Protein AF-A0A1U9LJY3-F1 (afdb_monomer)

Organism: NCBI:txid1076596

Solvent-accessible surface area (backbone atoms only — not comparable to full-atom values): 6557 Å² total; per-residue (Å²): 137,53,71,68,59,44,61,70,47,54,40,83,42,39,40,53,59,49,19,63,72,74,70,41,71,79,36,69,83,49,80,95,39,44,30,44,30,28,79,91,79,44,59,32,38,46,70,81,80,88,46,55,37,36,73,47,87,89,84,45,67,55,67,52,100,84,64,49,70,69,57,52,51,55,50,51,51,53,49,53,53,55,61,61,46,61,79,71,65,73,85,70,73,78,82,80,81,71,82,84,80,83,81,134

Sequence (104 aa):
MTYEEFVNSRKEMTNREFGKLVRDMMWDDEPEQKFLVYGDSFYIEDLGDGRYNLLIGNEETMTNETTSLSDLEAKLYDYAKDECRLEWSLDESPAFGATSSHNP

Secondary structure (DSSP, 8-state):
--HHHHHHT-EEEEHHHHHHHHT-GGGGSSPP-EEEEETTTEEEEE-SSS-EEEEETTTEEE--TT--HHHHHHHHHHHHHHHHHHTTS-S-------------

Radius of gyration: 19.83 Å; Cα contacts (8 Å, |Δi|>4): 107; chains: 1; bounding box: 66×34×46 Å

pLDDT: mean 76.77, std 15.73, range [43.28, 93.56]

Foldseek 3Di:
DDLVLFLVQWDKDWLVVLCVLVVHPVSVPDDTWIWTDTPSPAIWTDPPPQWIWHQAPPRDIDT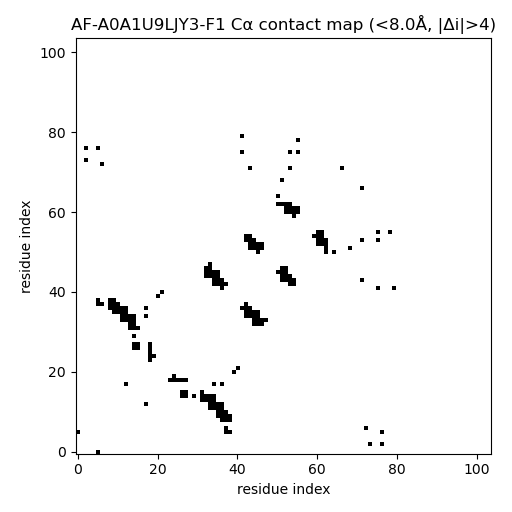DPPAHPVNSSVVSVVSVVVVVVVVVPPPDPPPPPPDDDDDD

Nearest PDB structures (foldseek):
  4nkb-assembly1_A  TM=3.754E-01  e=3.736E+00  Caenorhabditis elegans
  8a0k-assembly3_C  TM=5.184E-01  e=9.667E+00  Trypanosoma brucei brucei

Structure (mmCIF, N/CA/C/O backbone):
data_AF-A0A1U9LJY3-F1
#
_entry.id   AF-A0A1U9LJY3-F1
#
loop_
_atom_site.group_PDB
_atom_site.id
_atom_site.type_symbol
_atom_site.label_atom_id
_atom_site.label_alt_id
_atom_site.label_comp_id
_atom_site.label_asym_id
_atom_site.label_entity_id
_atom_site.label_seq_id
_atom_site.pdbx_PDB_ins_code
_atom_site.Cartn_x
_atom_site.Cartn_y
_atom_site.Cartn_z
_atom_site.occupancy
_atom_site.B_iso_or_equiv
_atom_site.auth_seq_id
_atom_site.auth_comp_id
_atom_site.auth_asym_id
_atom_site.auth_atom_id
_atom_site.pdbx_PDB_model_num
ATOM 1 N N . MET A 1 1 ? 6.651 10.241 -11.531 1.00 79.81 1 MET A N 1
ATOM 2 C CA . MET A 1 1 ? 5.334 10.038 -10.899 1.00 79.81 1 MET A CA 1
ATOM 3 C C . MET A 1 1 ? 5.239 10.966 -9.701 1.00 79.81 1 MET A C 1
ATOM 5 O O . MET A 1 1 ? 6.234 11.085 -8.996 1.00 79.81 1 MET A O 1
ATOM 9 N N . THR A 1 2 ? 4.118 11.662 -9.519 1.00 89.62 2 THR A N 1
ATOM 10 C CA . THR A 1 2 ? 3.834 12.479 -8.323 1.00 89.62 2 THR A CA 1
ATOM 11 C C . THR A 1 2 ? 3.134 11.658 -7.232 1.00 89.62 2 THR A C 1
ATOM 13 O O . THR A 1 2 ? 2.614 10.580 -7.508 1.00 89.62 2 THR A O 1
ATOM 16 N N . TYR A 1 3 ? 3.094 12.167 -5.992 1.00 89.56 3 TYR A N 1
ATOM 17 C CA . TYR A 1 3 ? 2.412 11.493 -4.876 1.00 89.56 3 TYR A CA 1
ATOM 18 C C . TYR A 1 3 ? 0.911 11.320 -5.143 1.00 89.56 3 TYR A C 1
ATOM 20 O O . TYR A 1 3 ? 0.350 10.257 -4.904 1.00 89.56 3 TYR A O 1
ATOM 28 N N . GLU A 1 4 ? 0.266 12.350 -5.695 1.00 92.12 4 GLU A N 1
ATOM 29 C CA . GLU A 1 4 ? -1.157 12.304 -6.031 1.00 92.12 4 GLU A CA 1
ATOM 30 C C . GLU A 1 4 ? -1.449 11.256 -7.115 1.00 92.12 4 GLU A C 1
ATOM 32 O O . GLU A 1 4 ? -2.391 10.481 -6.978 1.00 92.12 4 GLU A O 1
ATOM 37 N N . GLU A 1 5 ? -0.628 11.176 -8.165 1.00 89.81 5 GLU A N 1
ATOM 38 C CA . GLU A 1 5 ? -0.759 10.130 -9.189 1.00 89.81 5 GLU A CA 1
ATOM 39 C C . GLU A 1 5 ? -0.543 8.728 -8.608 1.00 89.81 5 GLU A C 1
ATOM 41 O O . GLU A 1 5 ? -1.259 7.796 -8.971 1.00 89.81 5 GLU A O 1
ATOM 46 N N . PHE A 1 6 ? 0.410 8.581 -7.684 1.00 89.88 6 PHE A N 1
ATOM 47 C CA . PHE A 1 6 ? 0.688 7.314 -7.013 1.00 89.88 6 PHE A CA 1
ATOM 48 C C . PHE A 1 6 ? -0.513 6.842 -6.189 1.00 89.88 6 PHE A C 1
ATOM 50 O O . PHE A 1 6 ? -0.996 5.729 -6.394 1.00 89.88 6 PHE A O 1
ATOM 57 N N . VAL A 1 7 ? -1.061 7.698 -5.325 1.00 91.50 7 VAL A N 1
ATOM 58 C CA . VAL A 1 7 ? -2.239 7.360 -4.510 1.00 91.50 7 VAL A CA 1
ATOM 59 C C . VAL A 1 7 ? -3.474 7.120 -5.383 1.00 91.50 7 VAL A C 1
ATOM 61 O O . VAL A 1 7 ? -4.229 6.187 -5.127 1.00 91.50 7 VAL A O 1
ATOM 64 N N . ASN A 1 8 ? -3.664 7.889 -6.461 1.00 93.19 8 ASN A N 1
ATOM 65 C CA . ASN A 1 8 ? -4.768 7.662 -7.402 1.00 93.19 8 ASN A CA 1
ATOM 66 C C . ASN A 1 8 ? -4.625 6.367 -8.216 1.00 93.19 8 ASN A C 1
ATOM 68 O O . ASN A 1 8 ? -5.619 5.871 -8.743 1.00 93.19 8 ASN A O 1
ATOM 72 N N . SER A 1 9 ? -3.419 5.802 -8.318 1.00 90.81 9 SER A N 1
ATOM 73 C CA . SER A 1 9 ? -3.201 4.502 -8.964 1.00 90.81 9 SER A CA 1
ATOM 74 C C . SER A 1 9 ? -3.639 3.311 -8.107 1.00 90.81 9 SER A C 1
ATOM 76 O O . SER A 1 9 ? -3.633 2.185 -8.607 1.00 90.81 9 SER A O 1
ATOM 78 N N . ARG A 1 10 ? -4.017 3.551 -6.841 1.00 93.56 10 ARG A N 1
ATOM 79 C CA . ARG A 1 10 ? -4.389 2.521 -5.870 1.00 93.56 10 ARG A CA 1
ATOM 80 C C . ARG A 1 10 ? -5.528 1.646 -6.385 1.00 93.56 10 ARG A C 1
ATOM 82 O O . ARG A 1 10 ? -6.612 2.134 -6.706 1.00 93.56 10 ARG A O 1
ATOM 89 N N . LYS A 1 11 ? -5.301 0.337 -6.372 1.00 93.44 11 LYS A N 1
ATOM 90 C CA . LYS A 1 11 ? -6.289 -0.695 -6.690 1.00 93.44 11 LYS A CA 1
ATOM 91 C C . LYS A 1 11 ? -6.374 -1.678 -5.536 1.00 93.44 11 LYS A C 1
ATOM 93 O O . LYS A 1 11 ? -5.357 -2.176 -5.068 1.00 93.44 11 LYS A O 1
ATOM 98 N N . GLU A 1 12 ? -7.589 -1.971 -5.104 1.00 93.38 12 GLU A N 1
ATOM 99 C CA . GLU A 1 12 ? -7.842 -3.065 -4.171 1.00 93.38 12 GLU A CA 1
ATOM 100 C C . GLU A 1 12 ? -7.877 -4.381 -4.946 1.00 93.38 12 GLU A C 1
ATOM 102 O O . GLU A 1 12 ? -8.588 -4.490 -5.948 1.00 93.38 12 GLU A O 1
ATOM 107 N N . MET A 1 13 ? -7.115 -5.371 -4.491 1.00 92.44 13 MET A N 1
ATOM 108 C CA . MET A 1 13 ? -7.157 -6.727 -5.035 1.00 92.44 13 MET A CA 1
ATOM 109 C C . MET A 1 13 ? -6.790 -7.756 -3.967 1.00 92.44 13 MET A C 1
ATOM 111 O O . MET A 1 13 ? -6.252 -7.422 -2.913 1.00 92.44 13 MET A O 1
ATOM 115 N N . THR A 1 14 ? -7.106 -9.017 -4.217 1.00 91.31 14 THR A N 1
ATOM 116 C CA . THR A 1 14 ? -6.715 -10.126 -3.334 1.00 91.31 14 THR A CA 1
ATOM 117 C C . THR A 1 14 ? -5.247 -10.516 -3.531 1.00 91.31 14 THR A C 1
ATOM 119 O O . THR A 1 14 ? -4.683 -10.289 -4.604 1.00 91.31 14 THR A O 1
ATOM 122 N N . ASN A 1 15 ? -4.635 -11.169 -2.537 1.00 86.69 15 ASN A N 1
ATOM 123 C CA . ASN A 1 15 ? -3.307 -11.794 -2.651 1.00 86.69 15 ASN A CA 1
ATOM 124 C C . ASN A 1 15 ? -3.186 -12.670 -3.905 1.00 86.69 15 ASN A C 1
ATOM 126 O O . ASN A 1 15 ? -2.183 -12.616 -4.607 1.00 86.69 15 ASN A O 1
ATOM 130 N N . ARG A 1 16 ? -4.237 -13.419 -4.252 1.00 86.69 16 ARG A N 1
ATOM 131 C CA . ARG A 1 16 ? -4.269 -14.256 -5.458 1.00 86.69 16 ARG A CA 1
ATOM 132 C C . ARG A 1 16 ? -4.299 -13.439 -6.753 1.00 86.69 16 ARG A C 1
ATOM 134 O O . ARG A 1 16 ? -3.680 -13.825 -7.744 1.00 86.69 16 ARG A O 1
ATOM 141 N N . GLU A 1 17 ? -5.045 -12.338 -6.793 1.00 89.31 17 GLU A N 1
ATOM 142 C CA . GLU A 1 17 ? -5.050 -11.428 -7.947 1.00 89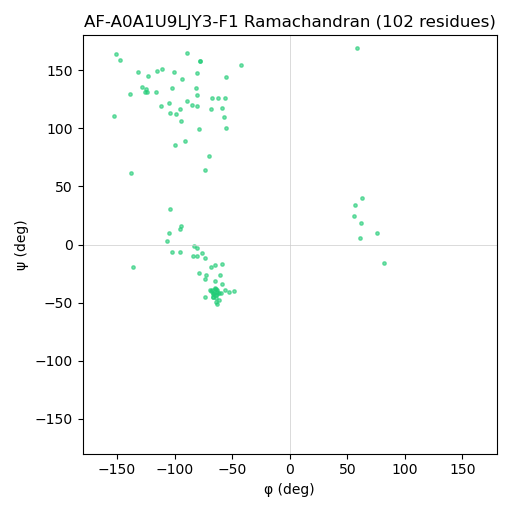.31 17 GLU A CA 1
ATOM 143 C C . GLU A 1 17 ? -3.704 -10.724 -8.109 1.00 89.31 17 GLU A C 1
ATOM 145 O O . GLU A 1 17 ? -3.185 -10.648 -9.225 1.00 89.31 17 GLU A O 1
ATOM 150 N N . PHE A 1 18 ? -3.107 -10.291 -7.000 1.00 87.06 18 PHE A N 1
ATOM 151 C CA . PHE A 1 18 ? -1.782 -9.691 -6.996 1.00 87.06 18 PHE A CA 1
ATOM 152 C C . PHE A 1 18 ? -0.696 -10.701 -7.386 1.00 87.06 18 PHE A C 1
ATOM 154 O O . PHE A 1 18 ? 0.101 -10.421 -8.275 1.00 87.06 18 PHE A O 1
ATOM 161 N N . GLY A 1 19 ? -0.724 -11.920 -6.844 1.00 84.81 19 GLY A N 1
ATOM 162 C CA . GLY A 1 19 ? 0.187 -13.008 -7.213 1.00 84.81 19 GLY A CA 1
ATOM 163 C C . GLY A 1 19 ? 0.148 -13.322 -8.710 1.00 84.81 19 GLY A C 1
ATOM 164 O O . GLY A 1 19 ? 1.188 -13.486 -9.347 1.00 84.81 19 GLY A O 1
ATOM 165 N N . LYS A 1 20 ? -1.039 -13.287 -9.333 1.00 85.69 20 LYS A N 1
ATOM 166 C CA . LYS A 1 20 ? -1.171 -13.395 -10.798 1.00 85.69 20 LYS A CA 1
ATOM 167 C C . LYS A 1 20 ? -0.532 -12.221 -11.542 1.00 85.69 20 LYS A C 1
ATOM 169 O O . LYS A 1 20 ? 0.042 -12.442 -12.609 1.00 85.69 20 LYS A O 1
ATOM 174 N N . LEU A 1 21 ? -0.634 -11.003 -11.006 1.00 84.56 21 LEU A N 1
ATOM 175 C CA . LEU A 1 21 ? -0.034 -9.792 -11.576 1.00 84.56 21 LEU A CA 1
ATOM 176 C 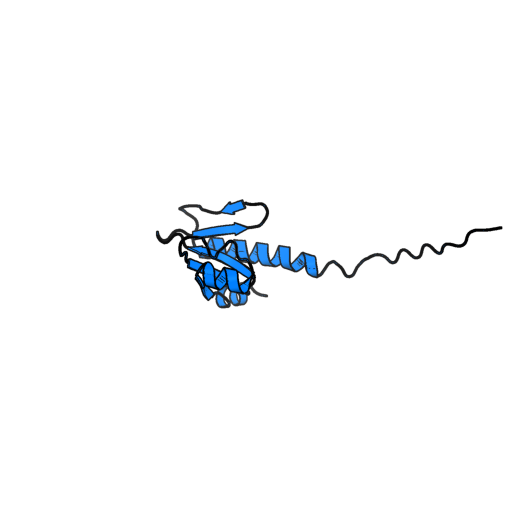C . LEU A 1 21 ? 1.498 -9.886 -11.580 1.00 84.56 21 LEU A C 1
ATOM 178 O O . LEU A 1 21 ? 2.116 -9.707 -12.629 1.00 84.56 21 LEU A O 1
ATOM 182 N N . VAL A 1 22 ? 2.094 -10.251 -10.440 1.00 81.75 22 VAL A N 1
ATOM 183 C CA . VAL A 1 22 ? 3.555 -10.387 -10.280 1.00 81.75 22 VAL A CA 1
ATOM 184 C C . VAL A 1 22 ? 4.101 -11.741 -10.750 1.00 81.75 22 VAL A C 1
ATOM 186 O O . VAL A 1 22 ? 5.309 -11.957 -10.759 1.00 81.75 22 VAL A O 1
ATOM 189 N N . ARG A 1 23 ? 3.217 -12.638 -11.212 1.00 80.94 23 ARG A N 1
ATOM 190 C CA . ARG A 1 23 ? 3.519 -14.014 -11.651 1.00 80.94 23 ARG A CA 1
ATOM 191 C C . ARG A 1 23 ? 4.218 -14.851 -10.580 1.00 80.94 23 ARG A C 1
ATOM 193 O O . ARG A 1 23 ? 5.027 -15.721 -10.904 1.00 80.94 23 ARG A O 1
ATOM 200 N N . ASP A 1 24 ? 3.872 -14.604 -9.327 1.00 78.56 24 ASP A N 1
ATOM 201 C CA . ASP A 1 24 ? 4.387 -15.332 -8.181 1.00 78.56 24 ASP A CA 1
ATOM 202 C C . ASP A 1 24 ? 3.313 -16.295 -7.664 1.00 78.56 24 ASP A C 1
ATOM 204 O O . ASP A 1 24 ? 2.192 -15.902 -7.340 1.00 78.56 24 ASP A O 1
ATOM 208 N N . MET A 1 25 ? 3.654 -17.583 -7.643 1.00 70.88 25 MET A N 1
ATOM 209 C CA . MET A 1 25 ? 2.746 -18.655 -7.235 1.00 70.88 25 MET A CA 1
ATOM 210 C C . MET A 1 25 ? 2.717 -18.854 -5.717 1.00 70.88 25 MET A C 1
ATOM 212 O O . MET A 1 25 ? 1.847 -19.578 -5.243 1.00 70.88 25 MET A O 1
ATOM 216 N N . MET A 1 26 ? 3.622 -18.224 -4.954 1.00 74.44 26 MET A N 1
ATOM 217 C CA . MET A 1 26 ? 3.645 -18.358 -3.490 1.00 74.44 26 MET A CA 1
ATOM 218 C C . MET A 1 26 ? 2.343 -17.874 -2.836 1.00 74.44 26 MET A C 1
ATOM 220 O O . MET A 1 26 ? 1.954 -18.391 -1.797 1.00 74.44 26 MET A O 1
ATOM 224 N N . TRP A 1 27 ? 1.629 -16.957 -3.490 1.00 75.31 27 TRP A N 1
ATOM 225 C CA . TRP A 1 27 ? 0.387 -16.362 -2.994 1.00 75.31 27 TRP A CA 1
ATOM 226 C C . TRP A 1 27 ? -0.865 -17.227 -3.207 1.00 75.31 27 TRP A C 1
ATOM 228 O O . TRP A 1 27 ? -1.928 -16.877 -2.703 1.00 75.31 27 TRP A O 1
ATOM 2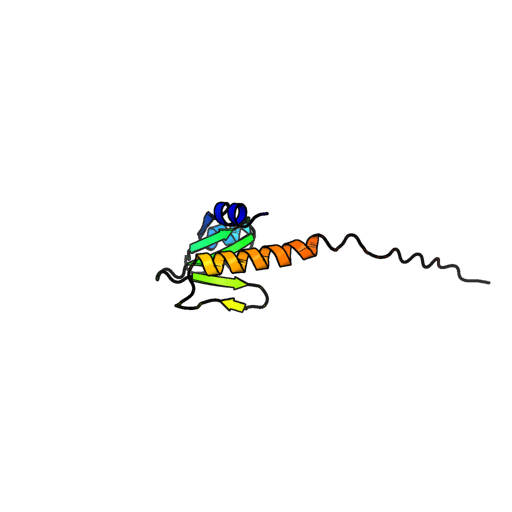38 N N . ASP A 1 28 ? -0.794 -18.321 -3.979 1.00 72.94 28 ASP A N 1
ATOM 239 C CA . ASP A 1 28 ? -1.991 -19.112 -4.326 1.00 72.94 28 ASP A CA 1
ATOM 240 C C . ASP A 1 28 ? -2.442 -20.056 -3.193 1.00 72.94 28 ASP A C 1
ATOM 242 O O . ASP A 1 28 ? -3.627 -20.388 -3.105 1.00 72.94 28 ASP A O 1
ATOM 246 N N . ASP A 1 29 ? -1.509 -20.443 -2.315 1.00 77.00 29 ASP A N 1
ATOM 247 C CA . ASP A 1 29 ? -1.742 -21.295 -1.138 1.00 77.00 29 ASP A CA 1
ATOM 248 C C . ASP A 1 29 ? -1.973 -20.491 0.161 1.00 77.00 29 ASP A C 1
ATOM 250 O O . ASP A 1 29 ? -2.317 -21.068 1.197 1.00 77.00 29 ASP A O 1
ATOM 254 N N . GLU A 1 30 ? -1.812 -19.165 0.128 1.00 78.12 30 GLU A N 1
ATOM 255 C CA . GLU A 1 30 ? -2.028 -18.304 1.293 1.00 78.12 30 GLU A CA 1
ATOM 256 C C . GLU A 1 30 ? -3.516 -17.998 1.529 1.00 78.12 30 GLU A C 1
ATOM 258 O O . GLU A 1 30 ? -4.299 -17.907 0.574 1.00 78.12 30 GLU A O 1
ATOM 263 N N . PRO A 1 31 ? -3.940 -17.824 2.799 1.00 82.69 31 PRO A N 1
ATOM 264 C CA . PRO A 1 31 ? -5.306 -17.418 3.108 1.00 82.69 31 PRO A CA 1
ATOM 265 C C . PRO A 1 31 ? -5.665 -16.119 2.378 1.00 82.69 31 PRO A C 1
ATOM 267 O O . PRO A 1 31 ? -4.827 -15.237 2.210 1.00 82.69 31 PRO A O 1
ATOM 270 N N . GLU A 1 32 ? -6.922 -16.007 1.940 1.00 84.81 32 GLU A N 1
ATOM 271 C CA . GLU A 1 32 ? -7.378 -14.831 1.197 1.00 84.81 32 GLU A CA 1
ATOM 272 C C . GLU A 1 32 ? -7.186 -13.565 2.040 1.00 84.81 32 GLU A C 1
ATOM 274 O O . GLU A 1 32 ? -7.787 -13.406 3.104 1.00 84.81 32 GLU A O 1
ATOM 279 N N . GLN A 1 33 ? -6.346 -12.667 1.536 1.00 87.69 33 GLN A N 1
ATOM 280 C CA . GLN A 1 33 ? -6.013 -11.398 2.167 1.00 87.69 33 GLN A CA 1
ATOM 281 C C . GLN A 1 33 ? -6.124 -10.279 1.133 1.00 87.69 33 GLN A C 1
ATOM 283 O O . GLN A 1 33 ? -5.922 -10.493 -0.067 1.00 87.69 33 GLN A O 1
ATOM 288 N N . LYS A 1 34 ? -6.488 -9.080 1.591 1.00 91.69 34 LYS A N 1
ATOM 289 C CA . LYS A 1 34 ? -6.650 -7.906 0.734 1.00 91.69 34 LYS A CA 1
ATOM 290 C C . LYS A 1 34 ? -5.371 -7.085 0.676 1.00 91.69 34 LYS A C 1
ATOM 292 O O . LYS A 1 34 ? -4.673 -6.918 1.671 1.00 91.69 34 LYS A O 1
ATOM 297 N N . PHE A 1 35 ? -5.098 -6.561 -0.509 1.00 90.94 35 PHE A N 1
ATOM 298 C CA . PHE A 1 35 ? -3.927 -5.765 -0.828 1.00 90.94 35 PHE A CA 1
ATOM 299 C C . PHE A 1 35 ? -4.381 -4.463 -1.485 1.00 90.94 35 PHE A C 1
ATOM 301 O O . PHE A 1 35 ? -5.233 -4.452 -2.378 1.00 90.94 35 PHE A O 1
ATOM 308 N N . LEU A 1 36 ? -3.784 -3.359 -1.050 1.00 92.88 36 LEU A N 1
ATOM 309 C CA . LEU A 1 36 ? -3.842 -2.067 -1.715 1.00 92.88 36 LEU A CA 1
ATOM 310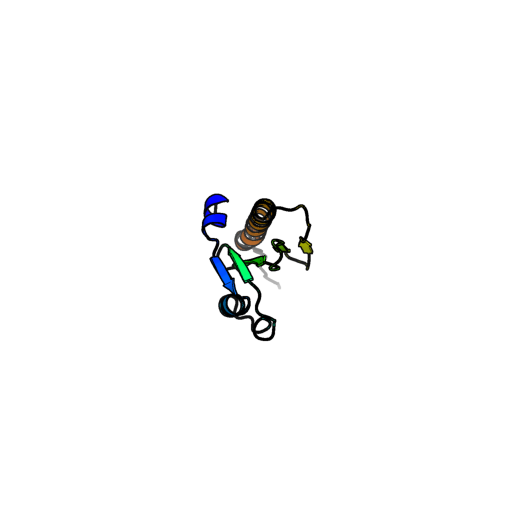 C C . LEU A 1 36 ? -2.612 -1.969 -2.612 1.00 92.88 36 LEU A C 1
ATOM 312 O O . LEU A 1 36 ? -1.502 -1.820 -2.112 1.00 92.88 36 LEU A O 1
ATOM 316 N N . VAL A 1 37 ? -2.794 -2.089 -3.921 1.00 91.56 37 VAL A N 1
ATOM 317 C CA . VAL A 1 37 ? -1.703 -2.135 -4.902 1.00 91.56 37 VAL A CA 1
ATOM 318 C C . VAL A 1 37 ? -1.561 -0.788 -5.596 1.00 91.56 37 VAL A C 1
ATOM 320 O O . VAL A 1 37 ? -2.547 -0.204 -6.041 1.00 91.56 37 VAL A O 1
ATOM 323 N N . TYR A 1 38 ? -0.328 -0.312 -5.718 1.00 90.56 38 TYR A N 1
ATOM 324 C CA . TYR A 1 38 ? 0.050 0.992 -6.247 1.00 90.56 38 TYR A CA 1
ATOM 325 C C . TYR A 1 38 ? 1.044 0.813 -7.397 1.00 90.56 38 TYR A C 1
ATOM 327 O O . TYR A 1 38 ? 2.001 0.041 -7.295 1.00 90.56 38 TYR A O 1
ATOM 335 N N . GLY A 1 39 ? 0.820 1.518 -8.508 1.00 85.00 39 GLY A N 1
ATOM 336 C CA . GLY A 1 39 ? 1.707 1.468 -9.678 1.00 85.00 39 GLY A CA 1
ATOM 337 C C . GLY A 1 39 ? 1.941 0.064 -10.257 1.00 85.00 39 GLY A C 1
ATOM 338 O O . GLY A 1 39 ? 2.981 -0.158 -10.864 1.00 85.00 39 GLY A O 1
ATOM 339 N N . ASP A 1 40 ? 1.012 -0.873 -10.029 1.00 81.88 40 ASP A N 1
ATOM 340 C CA . ASP A 1 40 ? 1.037 -2.280 -10.469 1.00 81.88 40 ASP A CA 1
ATOM 341 C C . ASP A 1 40 ? 2.206 -3.151 -9.937 1.00 81.88 40 ASP A C 1
ATOM 343 O O . ASP A 1 40 ? 2.300 -4.321 -10.303 1.00 81.88 40 ASP A O 1
ATOM 347 N N . SER A 1 41 ? 3.044 -2.631 -9.028 1.00 81.19 41 SER A N 1
ATOM 348 C CA . SER A 1 41 ? 4.209 -3.360 -8.480 1.00 81.19 41 SER A CA 1
ATOM 349 C C . SER A 1 41 ? 4.398 -3.225 -6.967 1.00 81.19 41 SER A C 1
ATOM 351 O O . SER A 1 41 ? 5.088 -4.044 -6.365 1.00 81.19 41 SER A O 1
ATOM 353 N N . PHE A 1 42 ? 3.803 -2.213 -6.335 1.00 87.38 42 PHE A N 1
ATOM 354 C CA . PHE A 1 42 ? 3.955 -1.942 -4.903 1.00 87.38 42 PHE A CA 1
ATOM 355 C C . PHE A 1 42 ? 2.651 -2.224 -4.169 1.00 87.38 42 PHE A C 1
ATOM 357 O O . PHE A 1 42 ? 1.583 -2.057 -4.753 1.00 87.38 42 PHE A O 1
ATOM 364 N N . TYR A 1 43 ? 2.705 -2.614 -2.895 1.00 90.31 43 TYR A N 1
ATOM 365 C CA . TYR A 1 43 ? 1.491 -2.946 -2.155 1.00 90.31 43 TYR A CA 1
ATOM 366 C C . TYR A 1 43 ? 1.554 -2.621 -0.659 1.00 90.31 43 TYR A C 1
ATOM 368 O O . TYR A 1 43 ? 2.625 -2.507 -0.068 1.00 90.31 43 TYR A O 1
ATOM 376 N N . ILE A 1 44 ? 0.368 -2.490 -0.064 1.00 91.31 44 ILE A N 1
ATOM 377 C CA . ILE A 1 44 ? 0.115 -2.462 1.379 1.00 91.31 44 ILE A CA 1
ATOM 378 C C . ILE A 1 44 ? -0.901 -3.562 1.678 1.00 91.31 44 ILE A C 1
ATOM 380 O O . ILE A 1 44 ? -1.935 -3.654 1.019 1.00 91.31 44 ILE A O 1
ATOM 384 N N . GLU A 1 45 ? -0.620 -4.389 2.670 1.00 89.75 45 GLU A N 1
ATOM 385 C CA . GLU A 1 45 ? -1.512 -5.445 3.134 1.00 89.75 45 GLU A CA 1
ATOM 386 C C . GLU A 1 45 ? -2.581 -4.876 4.071 1.00 89.75 45 GLU A C 1
ATOM 388 O O . GLU A 1 45 ? -2.274 -4.113 4.990 1.00 89.75 45 GLU A O 1
ATOM 393 N N . ASP A 1 46 ? -3.834 -5.274 3.868 1.00 89.50 46 ASP A N 1
ATOM 394 C CA . ASP A 1 46 ? -4.935 -5.021 4.796 1.00 89.50 46 ASP A CA 1
ATOM 395 C C . ASP A 1 46 ? -5.119 -6.244 5.702 1.00 89.50 46 ASP A C 1
ATOM 397 O O . ASP A 1 46 ? -5.457 -7.338 5.243 1.00 89.50 46 ASP A O 1
ATOM 401 N N . LEU A 1 47 ? -4.904 -6.043 7.004 1.00 86.38 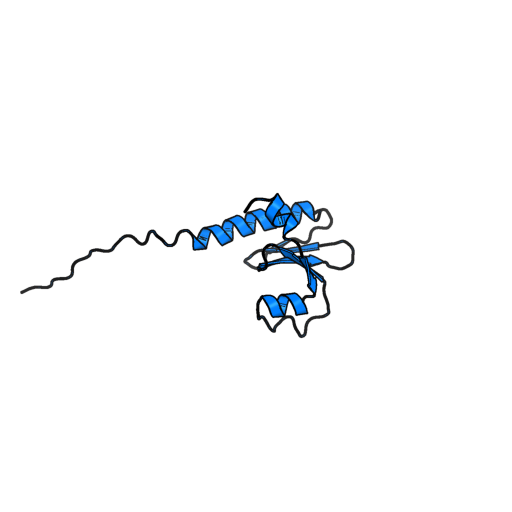47 LEU A N 1
ATOM 402 C CA . LEU A 1 47 ? -5.001 -7.096 8.017 1.00 86.38 47 LEU A CA 1
ATOM 403 C C . LEU A 1 47 ? -6.453 -7.377 8.446 1.00 86.38 47 LEU A C 1
ATOM 405 O O . LEU A 1 47 ? -6.685 -8.237 9.292 1.00 86.38 47 LEU A O 1
ATOM 409 N N . GLY A 1 48 ? -7.440 -6.640 7.928 1.00 82.56 48 GLY A N 1
ATOM 410 C CA . GLY A 1 48 ? -8.869 -6.846 8.188 1.00 82.56 48 GLY A CA 1
ATOM 411 C C . GLY A 1 48 ? -9.396 -6.237 9.495 1.00 82.56 48 GLY A C 1
ATOM 412 O O . GLY A 1 48 ? -10.601 -6.031 9.624 1.00 82.56 48 GLY A O 1
ATOM 413 N N . ASP A 1 49 ? -8.519 -5.871 10.435 1.00 83.38 49 ASP A N 1
ATOM 414 C CA . ASP A 1 49 ? -8.874 -5.210 11.706 1.00 83.38 49 ASP A CA 1
ATOM 415 C C . ASP A 1 49 ? -8.776 -3.668 11.641 1.00 83.38 49 ASP A C 1
ATOM 417 O O . ASP A 1 49 ? -8.678 -2.994 12.668 1.00 83.38 49 ASP A O 1
ATOM 421 N N . GLY A 1 50 ? -8.715 -3.091 10.435 1.00 81.38 50 GLY A N 1
ATOM 422 C CA . GLY A 1 50 ? -8.415 -1.665 10.228 1.00 81.38 50 GLY A CA 1
ATOM 423 C C . GLY A 1 50 ? -6.933 -1.310 10.400 1.00 81.38 50 GLY A C 1
ATOM 424 O O . GLY A 1 50 ? -6.579 -0.131 10.436 1.00 81.38 50 GLY A O 1
ATOM 425 N N . ARG A 1 51 ? -6.073 -2.328 10.504 1.00 85.69 51 ARG A N 1
ATOM 426 C CA . ARG A 1 51 ? -4.614 -2.206 10.510 1.00 85.69 51 ARG A CA 1
ATOM 427 C C . ARG A 1 51 ? -4.064 -2.556 9.135 1.00 85.69 51 ARG A C 1
ATOM 429 O O . ARG A 1 51 ? -4.590 -3.435 8.460 1.00 85.69 51 ARG A O 1
ATOM 436 N N . TYR A 1 52 ? -2.961 -1.911 8.789 1.00 88.81 52 TYR A N 1
ATOM 437 C CA . TYR A 1 52 ? -2.273 -2.103 7.524 1.00 88.81 52 TYR A CA 1
ATOM 438 C C . TYR A 1 52 ? -0.824 -2.514 7.781 1.00 88.81 52 TYR A C 1
ATOM 440 O O . TYR A 1 52 ? -0.218 -2.047 8.753 1.00 88.81 52 TYR A O 1
ATOM 448 N N . ASN A 1 53 ? -0.282 -3.369 6.919 1.00 88.06 53 ASN A N 1
ATOM 449 C CA . ASN A 1 53 ? 1.129 -3.731 6.922 1.00 88.06 53 ASN A CA 1
ATOM 450 C C . ASN A 1 53 ? 1.789 -3.283 5.622 1.00 88.06 53 ASN A C 1
ATOM 452 O O . ASN A 1 53 ? 1.277 -3.517 4.530 1.00 88.06 53 ASN A O 1
ATOM 456 N N . LEU A 1 54 ? 2.927 -2.612 5.749 1.00 88.12 54 LEU A N 1
ATOM 457 C CA . LEU A 1 54 ? 3.740 -2.188 4.620 1.00 88.12 54 LEU A CA 1
ATOM 458 C C . LEU A 1 54 ? 5.039 -2.988 4.627 1.00 88.12 54 LEU A C 1
ATOM 460 O O . LEU A 1 54 ? 5.814 -2.896 5.579 1.00 88.12 54 LEU A O 1
ATOM 464 N N . LEU A 1 55 ? 5.263 -3.741 3.554 1.00 81.81 55 LEU A N 1
ATOM 465 C CA . LEU A 1 55 ? 6.493 -4.476 3.291 1.00 81.81 55 LEU A CA 1
ATOM 466 C C . LEU A 1 55 ? 7.360 -3.658 2.332 1.00 81.81 55 LEU A C 1
ATOM 468 O O . LEU A 1 55 ? 7.006 -3.462 1.170 1.00 81.81 55 LEU A O 1
ATOM 472 N N . ILE A 1 56 ? 8.490 -3.165 2.830 1.00 74.75 56 ILE A N 1
ATOM 473 C CA . ILE A 1 56 ? 9.521 -2.487 2.037 1.00 74.75 56 ILE A CA 1
ATOM 474 C C . ILE A 1 56 ? 10.796 -3.350 2.097 1.00 74.75 56 ILE A C 1
ATOM 476 O O . ILE A 1 56 ? 10.987 -4.089 3.060 1.00 74.75 56 ILE A O 1
ATOM 480 N N . GLY A 1 57 ? 11.625 -3.328 1.043 1.00 64.06 57 GLY A N 1
ATOM 481 C CA . GLY A 1 57 ? 12.755 -4.249 0.826 1.00 64.06 57 GLY A CA 1
ATOM 482 C C . GLY A 1 57 ? 13.632 -4.578 2.052 1.00 64.06 57 GLY A C 1
ATOM 483 O O . GLY A 1 57 ? 13.762 -3.788 2.981 1.00 64.06 57 GLY A O 1
ATOM 484 N N . ASN A 1 58 ? 14.281 -5.754 2.019 1.00 59.47 58 ASN A N 1
ATOM 485 C CA . ASN A 1 58 ? 15.007 -6.389 3.140 1.00 59.47 58 ASN A CA 1
ATOM 486 C C . ASN A 1 58 ? 14.133 -6.768 4.353 1.00 59.47 58 ASN A C 1
ATOM 488 O O . ASN A 1 58 ? 14.572 -6.629 5.491 1.00 59.47 58 ASN A O 1
ATOM 492 N N . GLU A 1 59 ? 12.920 -7.276 4.114 1.00 59.81 59 GLU A N 1
ATOM 493 C CA . GLU A 1 59 ? 12.044 -7.827 5.167 1.00 59.81 59 GLU A CA 1
ATOM 494 C C . GLU A 1 59 ? 11.625 -6.795 6.239 1.00 59.81 59 GLU A C 1
ATOM 496 O O . GLU A 1 59 ? 11.175 -7.167 7.325 1.00 59.81 59 GLU A O 1
ATOM 501 N N . GLU A 1 60 ? 11.739 -5.490 5.958 1.00 63.97 60 GLU A N 1
ATOM 502 C CA . GLU A 1 60 ? 11.308 -4.453 6.893 1.00 63.97 60 GLU A CA 1
ATOM 503 C C . GLU A 1 60 ? 9.783 -4.290 6.814 1.00 63.97 60 GLU A C 1
ATOM 505 O O . GLU A 1 60 ? 9.229 -3.647 5.919 1.00 63.97 60 GLU A O 1
ATOM 510 N N . THR A 1 61 ? 9.087 -4.906 7.771 1.00 66.06 61 THR A N 1
ATOM 511 C CA . THR A 1 61 ? 7.644 -4.739 7.975 1.00 66.06 61 THR A CA 1
ATOM 512 C C . THR A 1 61 ? 7.365 -3.515 8.836 1.00 66.06 61 THR A C 1
ATOM 514 O O . THR A 1 61 ? 7.754 -3.468 10.009 1.00 66.06 61 THR A O 1
ATOM 517 N N . MET A 1 62 ? 6.621 -2.552 8.301 1.00 70.25 62 MET A N 1
ATOM 518 C CA . MET A 1 62 ? 6.046 -1.463 9.084 1.00 70.25 62 MET A CA 1
ATOM 519 C C . MET A 1 62 ? 4.577 -1.742 9.396 1.00 70.25 62 MET A C 1
ATOM 521 O O . MET A 1 62 ? 3.668 -1.244 8.737 1.00 70.25 62 MET A O 1
ATOM 525 N N . THR A 1 63 ? 4.362 -2.488 10.476 1.00 67.12 63 THR A N 1
ATOM 526 C CA . THR A 1 63 ? 3.088 -2.559 11.203 1.00 67.12 63 THR A CA 1
ATOM 527 C C . THR A 1 63 ? 3.199 -1.744 12.477 1.00 67.12 63 THR A C 1
ATOM 529 O O . THR A 1 63 ? 3.936 -2.117 13.389 1.00 67.12 63 THR A O 1
ATOM 532 N N . ASN A 1 64 ? 2.466 -0.641 12.581 1.00 62.34 64 ASN A N 1
ATOM 533 C CA . ASN A 1 64 ? 2.380 0.107 13.830 1.00 62.34 64 ASN A CA 1
ATOM 534 C C . ASN A 1 64 ? 0.938 0.568 14.050 1.00 62.34 64 ASN A C 1
ATOM 536 O O . ASN A 1 64 ? 0.326 1.163 13.168 1.00 62.34 64 ASN A O 1
ATOM 540 N N . GLU A 1 65 ? 0.408 0.292 15.243 1.00 63.69 65 GLU A N 1
ATOM 541 C CA . GLU A 1 65 ? -0.976 0.574 15.655 1.00 63.69 65 GLU A CA 1
ATOM 542 C C . GLU A 1 65 ? -1.351 2.062 15.563 1.00 63.69 65 GLU A C 1
ATOM 544 O O . GLU A 1 65 ? -2.526 2.415 15.566 1.00 63.69 65 GLU A O 1
ATOM 549 N N . THR A 1 66 ? -0.349 2.938 15.478 1.00 68.06 66 THR A N 1
ATOM 550 C CA . THR A 1 66 ? -0.516 4.395 15.397 1.00 68.06 66 THR A CA 1
ATOM 551 C C . THR A 1 66 ? -0.329 4.966 13.993 1.00 68.06 66 THR A C 1
ATOM 553 O O . THR A 1 66 ? -0.527 6.163 13.794 1.00 68.06 66 THR A O 1
ATOM 556 N N . THR A 1 67 ? 0.079 4.148 13.022 1.00 76.69 67 THR A N 1
ATOM 557 C CA . THR A 1 67 ? 0.392 4.620 11.668 1.00 76.69 67 THR A CA 1
ATOM 558 C C . THR A 1 67 ? -0.858 4.590 10.801 1.00 76.69 67 THR A C 1
ATOM 560 O O . THR A 1 67 ? -1.501 3.552 10.655 1.00 76.69 67 THR A O 1
ATOM 563 N N . SER A 1 68 ? -1.213 5.742 10.233 1.00 85.69 68 SER A N 1
ATOM 564 C CA . SER A 1 68 ? -2.366 5.844 9.340 1.00 85.69 68 SER A CA 1
ATOM 565 C C . SER A 1 68 ? -2.017 5.301 7.956 1.00 85.69 68 SER A C 1
ATOM 567 O O . SER A 1 68 ? -0.856 5.317 7.550 1.00 85.69 68 SER A O 1
ATOM 569 N N . LEU A 1 69 ? -3.028 4.905 7.178 1.00 88.12 69 LEU A N 1
ATOM 570 C CA . LEU A 1 69 ? -2.827 4.491 5.785 1.00 88.12 69 LEU A CA 1
ATOM 571 C C . LEU A 1 69 ? -2.058 5.549 4.974 1.00 88.12 69 LEU A C 1
ATOM 573 O O . LEU A 1 69 ? -1.143 5.202 4.240 1.00 88.12 69 LEU A O 1
ATOM 577 N N . SER A 1 70 ? -2.357 6.837 5.162 1.00 89.31 70 SER A N 1
ATOM 578 C CA . SER A 1 70 ? -1.653 7.919 4.459 1.00 89.31 70 SER A CA 1
ATOM 579 C C . SER A 1 70 ? -0.168 8.029 4.821 1.00 89.31 70 SER A C 1
ATOM 581 O O . SER A 1 70 ? 0.635 8.403 3.970 1.00 89.31 70 SER A O 1
ATOM 583 N N . ASP A 1 71 ? 0.224 7.685 6.052 1.00 88.69 71 ASP A N 1
ATOM 584 C CA . ASP A 1 71 ? 1.639 7.628 6.438 1.00 88.69 71 ASP A CA 1
ATOM 585 C C . ASP A 1 71 ? 2.353 6.467 5.730 1.00 88.69 71 ASP A C 1
ATOM 587 O O . ASP A 1 71 ? 3.488 6.620 5.273 1.00 88.69 71 ASP A O 1
ATOM 591 N N . LEU A 1 72 ? 1.680 5.318 5.597 1.00 89.56 72 LEU A N 1
ATOM 592 C CA . LEU A 1 72 ? 2.195 4.174 4.840 1.00 89.56 72 LEU A CA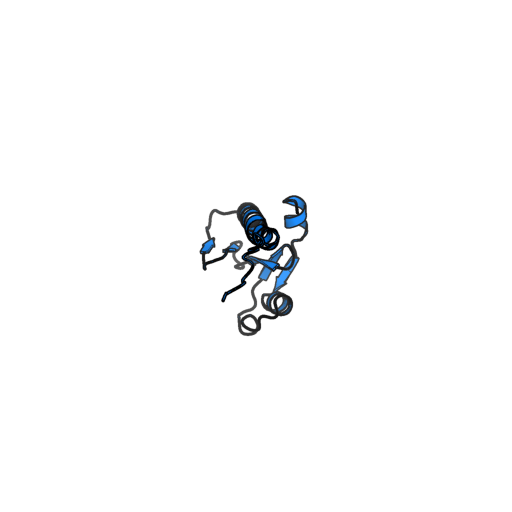 1
ATOM 593 C C . LEU A 1 72 ? 2.293 4.491 3.345 1.00 89.56 72 LEU A C 1
ATOM 595 O O . LEU A 1 72 ? 3.314 4.199 2.731 1.00 89.56 72 LEU A O 1
ATOM 599 N N . GLU A 1 73 ? 1.285 5.147 2.769 1.00 91.38 73 GLU A N 1
ATOM 600 C CA . GLU A 1 73 ? 1.287 5.594 1.371 1.00 91.38 73 GLU A CA 1
ATOM 601 C C . GLU A 1 73 ? 2.440 6.566 1.090 1.00 91.38 73 GLU A C 1
ATOM 603 O O . GLU A 1 73 ? 3.119 6.440 0.071 1.00 91.38 73 GLU A O 1
ATOM 608 N N . ALA A 1 74 ? 2.712 7.505 2.004 1.00 90.56 74 ALA A N 1
ATOM 609 C CA . ALA A 1 74 ? 3.834 8.432 1.881 1.00 90.56 74 ALA A CA 1
ATOM 610 C C . ALA A 1 74 ? 5.190 7.711 1.904 1.00 90.56 74 ALA A C 1
ATOM 612 O O . ALA A 1 74 ? 6.064 8.020 1.090 1.00 90.56 74 ALA A O 1
ATOM 613 N N . LYS A 1 75 ? 5.360 6.731 2.799 1.00 88.50 75 LYS A N 1
ATOM 614 C CA . LYS A 1 75 ? 6.584 5.918 2.876 1.00 88.50 75 LYS A CA 1
ATOM 615 C C . LYS A 1 75 ? 6.767 5.032 1.6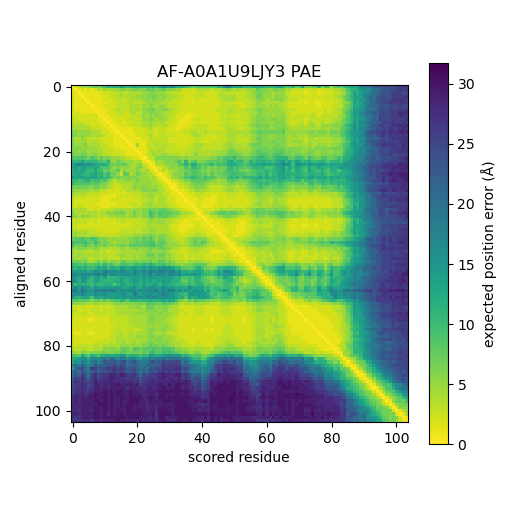53 1.00 88.50 75 LYS A C 1
ATOM 617 O O . LYS A 1 75 ? 7.858 4.992 1.094 1.00 88.50 75 LYS A O 1
ATOM 622 N N . LEU A 1 76 ? 5.703 4.362 1.217 1.00 89.12 76 LEU A N 1
ATOM 623 C CA . LEU A 1 76 ? 5.745 3.510 0.038 1.00 89.12 76 LEU A CA 1
ATOM 624 C C . LEU A 1 76 ? 6.045 4.323 -1.224 1.00 89.12 76 LEU A C 1
ATOM 626 O O . LEU A 1 76 ? 6.818 3.874 -2.062 1.00 89.12 76 LEU A O 1
ATOM 630 N N . TYR A 1 77 ? 5.502 5.536 -1.346 1.00 90.00 77 TYR A N 1
ATOM 631 C CA . TYR A 1 77 ? 5.838 6.440 -2.444 1.00 90.00 77 TYR A CA 1
ATOM 632 C C . TYR A 1 77 ? 7.314 6.859 -2.433 1.00 90.00 77 TYR A C 1
ATOM 634 O O . TYR A 1 77 ? 7.941 6.929 -3.492 1.00 90.00 77 TYR A O 1
ATOM 642 N N . ASP A 1 78 ? 7.885 7.143 -1.259 1.00 88.38 78 ASP A N 1
ATOM 643 C CA . ASP A 1 78 ? 9.307 7.479 -1.159 1.00 88.38 78 ASP A CA 1
ATOM 644 C C . ASP A 1 78 ? 10.200 6.287 -1.528 1.00 88.38 78 ASP A C 1
ATOM 646 O O . ASP A 1 78 ? 11.130 6.446 -2.318 1.00 88.38 78 ASP A O 1
ATOM 650 N N . TYR A 1 79 ? 9.837 5.082 -1.078 1.00 86.44 79 TYR A N 1
ATOM 651 C CA . TYR A 1 79 ? 10.504 3.845 -1.482 1.00 86.44 79 TYR A CA 1
ATOM 652 C C . TYR A 1 79 ? 10.391 3.584 -2.989 1.00 86.44 79 TYR A C 1
ATOM 654 O O . TYR A 1 79 ? 11.395 3.354 -3.654 1.00 86.44 79 TYR A O 1
ATOM 662 N N . ALA A 1 80 ? 9.190 3.703 -3.562 1.00 85.38 80 ALA A N 1
ATOM 663 C CA . ALA A 1 80 ? 8.963 3.522 -4.993 1.00 85.38 80 ALA A CA 1
ATOM 664 C C . ALA A 1 80 ? 9.792 4.503 -5.835 1.00 85.38 80 ALA A C 1
ATOM 666 O O . ALA A 1 80 ? 10.263 4.150 -6.918 1.00 85.38 80 ALA A O 1
ATOM 667 N N . LYS A 1 81 ? 10.005 5.727 -5.336 1.00 85.19 81 LYS A N 1
ATOM 668 C CA . LYS A 1 81 ? 10.906 6.699 -5.962 1.00 85.19 81 LYS A CA 1
ATOM 669 C C . LYS A 1 81 ? 12.366 6.272 -5.902 1.00 85.19 81 LYS A C 1
ATOM 671 O O . LYS A 1 81 ? 13.070 6.539 -6.871 1.00 85.19 81 LYS A O 1
ATOM 676 N N . ASP A 1 82 ? 12.818 5.688 -4.796 1.00 82.69 82 ASP A N 1
ATOM 677 C CA . ASP A 1 82 ? 14.210 5.261 -4.621 1.00 82.69 82 ASP A CA 1
ATOM 678 C C . ASP A 1 82 ? 14.523 4.003 -5.449 1.00 82.69 82 ASP A C 1
ATOM 680 O O . ASP A 1 82 ? 15.483 4.000 -6.218 1.00 82.69 82 ASP A O 1
ATOM 684 N N . GLU A 1 83 ? 13.639 3.002 -5.434 1.00 75.12 83 GLU A N 1
ATOM 685 C CA . GLU A 1 83 ? 13.772 1.784 -6.249 1.00 75.12 83 GLU A CA 1
ATOM 686 C C . GLU A 1 83 ? 13.694 2.085 -7.753 1.00 75.12 83 GLU A C 1
ATOM 688 O O . GLU A 1 83 ? 14.557 1.656 -8.520 1.00 75.12 83 GLU A O 1
ATOM 693 N N . CYS A 1 84 ? 12.729 2.906 -8.200 1.00 65.38 84 CYS A N 1
ATOM 694 C CA . CYS A 1 84 ? 12.664 3.324 -9.610 1.00 65.38 84 CYS A CA 1
ATOM 695 C C . CYS A 1 84 ? 13.862 4.188 -10.037 1.00 65.38 84 CYS A C 1
ATOM 697 O O . CYS A 1 84 ? 14.108 4.348 -11.233 1.00 65.38 84 CYS A O 1
ATOM 699 N N . ARG A 1 85 ? 14.619 4.773 -9.099 1.00 56.00 85 ARG A N 1
ATOM 700 C CA . ARG A 1 85 ? 15.806 5.579 -9.422 1.00 56.00 85 ARG A CA 1
ATOM 701 C C . ARG A 1 85 ? 16.981 4.717 -9.886 1.00 56.00 85 ARG A C 1
ATOM 703 O O . ARG A 1 85 ? 17.828 5.204 -10.642 1.00 56.00 85 ARG A O 1
ATOM 710 N N . LEU A 1 86 ? 17.039 3.455 -9.459 1.00 48.50 86 LEU A N 1
ATOM 711 C CA . LEU A 1 86 ? 18.138 2.541 -9.772 1.00 48.50 86 LEU A CA 1
ATOM 712 C C . LEU A 1 86 ? 18.107 2.049 -11.227 1.00 48.50 86 LEU A C 1
ATOM 714 O O . LEU A 1 86 ? 19.171 1.878 -11.820 1.00 48.50 86 LEU A O 1
ATOM 718 N N . GLU A 1 87 ? 16.933 1.944 -11.857 1.00 43.28 87 GLU A N 1
ATOM 719 C CA . GLU A 1 87 ? 16.832 1.600 -13.287 1.00 43.28 87 GLU A CA 1
ATOM 720 C C . GLU A 1 87 ? 17.236 2.749 -14.231 1.00 43.28 87 GLU A C 1
ATOM 722 O O . GLU A 1 87 ? 17.441 2.533 -15.425 1.00 43.28 87 GLU A O 1
ATOM 727 N N . TRP A 1 88 ? 17.409 3.974 -13.721 1.00 43.41 88 TRP A N 1
ATOM 728 C CA . TRP A 1 88 ? 17.786 5.151 -14.522 1.00 43.41 88 TRP A CA 1
ATOM 729 C C . TRP A 1 88 ? 19.230 5.615 -14.321 1.00 43.41 88 TRP A C 1
ATOM 731 O O . TRP A 1 88 ? 19.638 6.608 -14.917 1.00 43.41 88 TRP A O 1
ATOM 741 N N . SER A 1 89 ? 20.017 4.896 -13.516 1.00 45.00 89 SER A N 1
ATOM 742 C CA . SER A 1 89 ? 21.439 5.206 -13.283 1.00 45.00 89 SER A CA 1
ATOM 743 C C . SER A 1 89 ? 22.401 4.255 -14.013 1.00 45.00 89 SER A C 1
ATOM 745 O O . SER A 1 89 ? 23.604 4.298 -13.773 1.00 45.00 89 SER A O 1
ATOM 747 N N . LEU A 1 90 ? 21.899 3.401 -14.915 1.00 46.56 90 LEU A N 1
ATOM 748 C CA . LEU A 1 90 ? 22.712 2.441 -15.681 1.00 46.56 90 LEU A CA 1
ATOM 749 C C . LEU A 1 90 ? 23.141 2.928 -17.080 1.00 46.56 90 LEU A C 1
ATOM 751 O O . LEU A 1 90 ? 23.676 2.133 -17.848 1.00 46.56 90 LEU A O 1
ATOM 755 N N . ASP A 1 91 ? 22.995 4.221 -17.393 1.00 43.62 91 ASP A N 1
ATOM 756 C CA . ASP A 1 91 ? 23.556 4.834 -18.614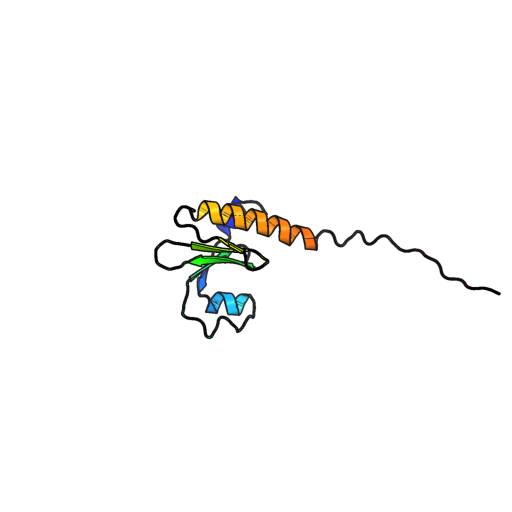 1.00 43.62 91 ASP A CA 1
ATOM 757 C C . ASP A 1 91 ? 24.816 5.676 -18.343 1.00 43.62 91 ASP A C 1
ATOM 759 O O . ASP A 1 91 ? 25.087 6.637 -19.038 1.00 43.62 91 ASP A O 1
ATOM 763 N N . GLU A 1 92 ? 25.631 5.341 -17.343 1.00 47.66 92 GLU A N 1
ATOM 764 C CA . GLU A 1 92 ? 27.015 5.842 -17.282 1.00 47.66 92 GLU A CA 1
ATOM 765 C C . GLU A 1 92 ? 27.965 4.719 -16.854 1.00 47.66 92 GLU A C 1
ATOM 767 O O . GLU A 1 92 ? 28.655 4.784 -15.839 1.00 47.66 92 GLU A O 1
ATOM 772 N N . SER A 1 93 ? 28.028 3.653 -17.658 1.00 49.22 93 SER A N 1
ATOM 773 C CA . SER A 1 93 ? 29.253 2.851 -17.689 1.00 49.22 93 SER A CA 1
ATOM 774 C C . SER A 1 93 ? 30.348 3.705 -18.340 1.00 49.22 93 SER A C 1
ATOM 776 O O . SER A 1 93 ? 30.213 4.040 -19.521 1.00 49.22 93 SER A O 1
ATOM 778 N N . PRO A 1 94 ? 31.441 4.069 -17.641 1.00 46.78 94 PRO A N 1
ATOM 779 C CA . PRO A 1 94 ? 32.554 4.739 -18.289 1.00 46.78 94 PRO A CA 1
ATOM 780 C C . PRO A 1 94 ? 33.116 3.789 -19.345 1.00 46.78 94 PRO A C 1
ATOM 782 O O . PRO A 1 94 ? 33.441 2.635 -19.053 1.00 46.78 94 PRO A O 1
ATOM 785 N N . ALA A 1 95 ? 33.216 4.269 -20.583 1.00 50.00 95 ALA A N 1
ATOM 786 C CA . ALA A 1 95 ? 33.890 3.563 -21.656 1.00 50.00 95 ALA A CA 1
ATOM 787 C C . ALA A 1 95 ? 35.325 3.241 -21.211 1.00 50.00 95 ALA A C 1
ATOM 789 O O . ALA A 1 95 ? 36.216 4.089 -21.271 1.00 50.00 95 ALA A O 1
ATOM 790 N N . PHE A 1 96 ? 35.567 2.003 -20.773 1.00 47.94 96 PHE A N 1
ATOM 791 C CA . PHE A 1 96 ? 36.911 1.454 -20.650 1.00 47.94 96 PHE A CA 1
ATOM 792 C C . PHE A 1 96 ? 37.459 1.236 -22.063 1.00 47.94 96 PHE A C 1
ATOM 794 O O . PHE A 1 96 ? 37.524 0.126 -22.584 1.00 47.94 96 PHE A O 1
ATOM 801 N N . GLY A 1 97 ? 37.868 2.333 -22.698 1.00 47.78 97 GLY A N 1
ATOM 802 C CA . GLY A 1 97 ? 38.761 2.335 -23.845 1.00 47.78 97 GLY A CA 1
ATOM 803 C C . GLY A 1 97 ? 40.182 2.016 -23.393 1.00 47.78 97 GLY A C 1
ATOM 804 O O . GLY A 1 97 ? 41.067 2.857 -23.495 1.00 47.78 97 GLY A O 1
ATOM 805 N N . ALA A 1 98 ? 40.412 0.812 -22.870 1.00 49.69 98 ALA A N 1
ATOM 806 C CA . ALA A 1 98 ? 41.753 0.258 -22.762 1.00 49.69 98 ALA A CA 1
ATOM 807 C C . ALA A 1 98 ? 42.007 -0.544 -24.040 1.00 49.69 98 ALA A C 1
ATOM 809 O O . ALA A 1 98 ? 41.693 -1.730 -24.134 1.00 49.69 98 ALA A O 1
ATOM 810 N N . THR A 1 99 ? 42.532 0.128 -25.064 1.00 56.19 99 THR A N 1
ATOM 811 C CA . THR A 1 99 ? 43.043 -0.543 -26.257 1.00 56.19 99 THR A CA 1
ATOM 812 C C . THR A 1 99 ? 44.124 -1.531 -25.830 1.00 56.19 99 THR A C 1
ATOM 814 O O . THR A 1 99 ? 45.213 -1.134 -25.417 1.00 56.19 99 THR A O 1
ATOM 817 N N . SER A 1 100 ? 43.829 -2.824 -25.935 1.00 52.53 100 SER A N 1
ATOM 818 C CA . SER A 1 100 ? 44.867 -3.843 -26.000 1.00 52.53 100 SER A CA 1
ATOM 819 C C . SER A 1 100 ? 45.619 -3.675 -27.312 1.00 52.53 100 SER A C 1
ATOM 821 O O . SER A 1 100 ? 45.012 -3.722 -28.380 1.00 52.53 100 SER A O 1
ATOM 823 N N . SER A 1 101 ? 46.939 -3.542 -27.253 1.00 53.34 101 SER A N 1
ATOM 824 C CA . SER A 1 101 ? 47.799 -4.157 -28.261 1.00 53.34 101 SER A CA 1
ATOM 825 C C . SER A 1 101 ? 49.167 -4.445 -27.671 1.00 53.34 101 SER A C 1
ATOM 827 O O . SER A 1 101 ? 49.946 -3.566 -27.316 1.00 53.34 101 SER A O 1
ATOM 829 N N . HIS A 1 102 ? 49.370 -5.743 -27.530 1.00 53.44 102 HIS A N 1
ATOM 830 C CA . HIS A 1 102 ? 50.572 -6.440 -27.145 1.00 53.44 102 HIS A CA 1
ATOM 831 C C . HIS A 1 102 ? 51.485 -6.564 -28.375 1.00 53.44 102 HIS A C 1
ATOM 833 O O . HIS A 1 102 ? 51.077 -7.221 -29.326 1.00 53.44 102 HIS A O 1
ATOM 839 N N . ASN A 1 103 ? 52.689 -5.978 -28.281 1.00 45.78 103 ASN A N 1
ATOM 840 C CA . ASN A 1 103 ? 53.995 -6.460 -28.782 1.00 45.78 103 ASN A CA 1
ATOM 841 C C . ASN A 1 103 ? 54.170 -6.760 -30.299 1.00 45.78 103 ASN A C 1
ATOM 843 O O . ASN A 1 103 ? 53.185 -6.758 -31.035 1.00 45.78 103 ASN A O 1
ATOM 847 N N . PRO A 1 104 ? 55.393 -6.986 -30.839 1.00 61.38 104 PRO A N 1
ATOM 848 C CA . PRO A 1 104 ? 56.630 -7.518 -30.235 1.00 61.38 104 PRO A CA 1
ATOM 849 C C . PRO A 1 104 ? 57.688 -6.498 -29.784 1.00 61.38 104 PRO A C 1
ATOM 851 O O . PRO A 1 104 ? 57.742 -5.386 -30.350 1.00 61.38 104 PRO A O 1
#

Mean predicted aligned error: 11.08 Å